Protein AF-A0A1B8AJF1-F1 (afdb_monomer)

pLDDT: mean 78.55, std 14.85, range [33.41, 92.06]

Structure (mmCIF, N/CA/C/O backbone):
data_AF-A0A1B8AJF1-F1
#
_entry.id   AF-A0A1B8AJF1-F1
#
loop_
_atom_site.group_PDB
_atom_site.id
_atom_site.type_symbol
_atom_site.label_atom_id
_atom_site.label_alt_id
_atom_site.label_comp_id
_atom_site.label_asym_id
_atom_site.label_entity_id
_atom_site.label_seq_id
_atom_site.pdbx_PDB_ins_code
_atom_site.Cartn_x
_atom_site.Cartn_y
_atom_site.Cartn_z
_atom_site.occupancy
_atom_site.B_iso_or_equiv
_atom_site.auth_seq_id
_atom_site.auth_comp_id
_atom_site.auth_asym_id
_atom_site.auth_atom_id
_atom_site.pdbx_PDB_model_num
ATOM 1 N N . MET A 1 1 ? 29.255 -24.795 -10.040 1.00 65.75 1 MET A N 1
ATOM 2 C CA . MET A 1 1 ? 28.070 -24.090 -9.479 1.00 65.75 1 MET A CA 1
ATOM 3 C C . MET A 1 1 ? 26.830 -24.992 -9.539 1.00 65.75 1 MET A C 1
ATOM 5 O O . MET A 1 1 ? 26.416 -25.359 -10.631 1.00 65.75 1 MET A O 1
ATOM 9 N N . SER A 1 2 ? 26.246 -25.360 -8.389 1.00 88.50 2 SER A N 1
ATOM 10 C CA . SER A 1 2 ? 25.141 -26.341 -8.287 1.00 88.50 2 SER A CA 1
ATOM 11 C C . SER A 1 2 ? 23.824 -25.891 -8.950 1.00 88.50 2 SER A C 1
ATOM 13 O O . SER A 1 2 ? 23.478 -24.705 -8.932 1.00 88.50 2 SER A O 1
ATOM 15 N N . ARG A 1 3 ? 23.042 -26.851 -9.474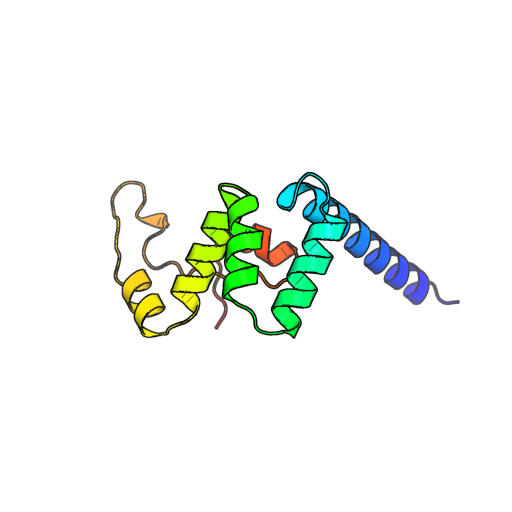 1.00 86.44 3 ARG A N 1
ATOM 16 C CA . ARG A 1 3 ? 21.688 -26.647 -10.037 1.00 86.44 3 ARG A CA 1
ATOM 17 C C . ARG A 1 3 ? 20.774 -25.879 -9.075 1.00 86.44 3 ARG A C 1
ATOM 19 O O . ARG A 1 3 ? 20.083 -24.958 -9.507 1.00 86.44 3 ARG A O 1
ATOM 26 N N . LYS A 1 4 ? 20.845 -26.172 -7.769 1.00 85.38 4 LYS A N 1
ATOM 27 C CA . LYS A 1 4 ? 20.071 -25.475 -6.723 1.00 85.38 4 LYS A CA 1
ATOM 28 C C . LYS A 1 4 ? 20.375 -23.969 -6.679 1.00 85.38 4 LYS A C 1
ATOM 30 O O . LYS A 1 4 ? 19.457 -23.160 -6.574 1.00 85.38 4 LYS A O 1
ATOM 35 N N . HIS A 1 5 ? 21.642 -23.570 -6.828 1.00 85.06 5 HIS A N 1
ATOM 36 C CA . HIS A 1 5 ? 22.031 -22.153 -6.861 1.00 85.06 5 HIS A CA 1
ATOM 37 C C . HIS A 1 5 ? 21.524 -21.438 -8.116 1.00 85.06 5 HIS A C 1
ATOM 39 O O . HIS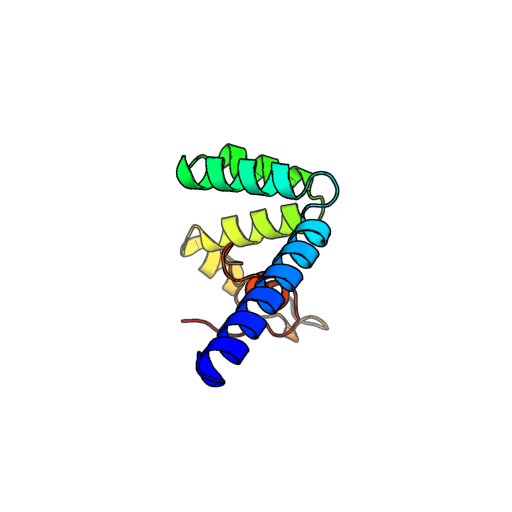 A 1 5 ? 21.083 -20.292 -8.033 1.00 85.06 5 HIS A O 1
ATOM 45 N N . ARG A 1 6 ? 21.529 -22.119 -9.268 1.00 86.06 6 ARG A N 1
ATOM 46 C CA . ARG A 1 6 ? 21.014 -21.569 -10.531 1.00 86.06 6 ARG A CA 1
ATOM 47 C C . ARG A 1 6 ? 19.507 -21.314 -10.461 1.00 86.06 6 ARG A C 1
ATOM 49 O O . ARG A 1 6 ? 19.058 -20.235 -10.837 1.00 86.06 6 ARG A O 1
ATOM 56 N N . VAL A 1 7 ? 18.748 -22.270 -9.920 1.00 85.31 7 VAL A N 1
ATOM 57 C CA . VAL A 1 7 ? 17.295 -22.136 -9.715 1.00 85.31 7 VAL A CA 1
ATOM 58 C C . VAL A 1 7 ? 16.983 -21.007 -8.731 1.00 85.31 7 VAL A C 1
ATOM 60 O O . VAL A 1 7 ? 16.193 -20.127 -9.058 1.00 85.31 7 VAL A O 1
ATOM 63 N N . ARG A 1 8 ? 17.661 -20.952 -7.574 1.00 86.06 8 ARG A N 1
ATOM 64 C CA . ARG A 1 8 ? 17.473 -19.862 -6.596 1.00 86.06 8 ARG A CA 1
ATOM 65 C C . ARG A 1 8 ? 17.736 -18.478 -7.195 1.00 86.06 8 ARG A C 1
ATOM 67 O O . ARG A 1 8 ? 16.978 -17.551 -6.925 1.00 86.06 8 ARG A O 1
ATOM 74 N N . ARG A 1 9 ? 18.786 -18.326 -8.011 1.00 82.56 9 ARG A N 1
ATOM 75 C CA . ARG A 1 9 ? 19.072 -17.058 -8.702 1.00 82.56 9 ARG A CA 1
ATOM 76 C C . ARG A 1 9 ? 17.973 -16.691 -9.695 1.00 82.56 9 ARG A C 1
ATOM 78 O O . ARG A 1 9 ? 17.492 -15.568 -9.639 1.00 82.56 9 ARG A O 1
ATOM 85 N N . ARG A 1 10 ? 17.522 -17.636 -10.529 1.00 85.12 10 ARG A N 1
ATOM 86 C CA . ARG A 1 10 ? 16.420 -17.400 -11.480 1.00 85.12 10 ARG A CA 1
ATOM 87 C C . ARG A 1 10 ? 15.133 -16.965 -10.783 1.00 85.12 10 ARG A C 1
ATOM 89 O O . ARG A 1 10 ? 14.532 -15.992 -11.215 1.00 85.12 10 ARG A O 1
ATOM 96 N N . LEU A 1 11 ? 14.760 -17.621 -9.682 1.00 83.19 11 LEU A N 1
ATOM 97 C CA . LEU A 1 11 ? 13.575 -17.247 -8.902 1.00 83.19 11 LEU A CA 1
ATOM 98 C C . LEU A 1 11 ? 13.682 -15.829 -8.322 1.00 83.19 11 LEU A C 1
ATOM 100 O O . LEU A 1 11 ? 12.714 -15.077 -8.378 1.00 83.19 11 LEU A O 1
ATOM 104 N N . ARG A 1 12 ? 14.860 -15.424 -7.823 1.00 80.25 12 ARG A N 1
ATOM 105 C CA . ARG A 1 12 ? 15.081 -14.038 -7.372 1.00 80.25 12 ARG A CA 1
ATOM 106 C C . ARG A 1 12 ? 15.012 -13.031 -8.514 1.00 80.25 12 ARG A C 1
ATOM 108 O O . ARG A 1 12 ? 14.368 -12.004 -8.352 1.00 80.25 12 ARG A O 1
ATOM 115 N N . CYS A 1 13 ? 15.658 -13.314 -9.646 1.00 84.75 13 CYS A N 1
ATOM 116 C CA . CYS A 1 13 ? 15.620 -12.433 -10.815 1.00 84.75 13 CYS A CA 1
ATOM 117 C C . CYS A 1 13 ? 14.187 -12.261 -11.325 1.00 84.75 13 CYS A C 1
ATOM 119 O O . CYS A 1 13 ? 13.764 -11.141 -11.578 1.00 84.75 13 CYS A O 1
ATOM 121 N N . PHE A 1 14 ? 13.421 -13.350 -11.402 1.00 83.81 14 PHE A N 1
ATOM 122 C CA . PHE A 1 14 ? 12.017 -13.298 -11.789 1.00 83.81 14 PHE A CA 1
ATOM 123 C C . PHE A 1 14 ? 11.184 -12.475 -10.799 1.00 83.81 14 PHE A C 1
ATOM 125 O O . PHE A 1 14 ? 10.489 -11.551 -11.211 1.00 83.81 14 PHE A O 1
ATOM 132 N N . GLY A 1 15 ? 11.318 -12.733 -9.493 1.00 80.62 15 GLY A N 1
ATOM 133 C CA . GLY A 1 15 ? 10.640 -11.939 -8.466 1.00 80.62 15 GLY A CA 1
ATOM 134 C C . GLY A 1 15 ? 10.998 -10.449 -8.532 1.00 80.62 15 GLY A C 1
ATOM 135 O O . GLY A 1 15 ? 10.128 -9.599 -8.368 1.00 80.62 15 GLY A O 1
ATOM 136 N N . HIS A 1 16 ? 12.256 -10.124 -8.841 1.00 81.94 16 HIS A N 1
ATOM 137 C CA . HIS A 1 16 ? 12.701 -8.747 -9.044 1.00 81.94 16 HIS A CA 1
ATOM 138 C C . HIS A 1 16 ? 12.070 -8.095 -10.287 1.00 81.94 16 HIS A C 1
ATOM 140 O O . HIS A 1 16 ? 11.629 -6.954 -10.208 1.00 81.94 16 HIS A O 1
ATOM 146 N N . ILE A 1 17 ? 11.964 -8.812 -11.409 1.00 84.06 17 ILE A N 1
ATOM 147 C CA . ILE A 1 17 ? 11.314 -8.303 -12.630 1.00 84.06 17 ILE A CA 1
ATOM 148 C C . ILE A 1 17 ? 9.826 -8.038 -12.379 1.00 84.06 17 ILE A C 1
ATOM 150 O O . ILE A 1 17 ? 9.343 -6.950 -12.678 1.00 84.06 17 ILE A O 1
ATOM 154 N N . VAL A 1 18 ? 9.115 -8.984 -11.758 1.00 83.88 18 VAL A N 1
ATOM 155 C CA . VAL A 1 18 ? 7.695 -8.810 -11.398 1.00 83.88 18 VAL A CA 1
ATOM 156 C C . VAL A 1 18 ? 7.506 -7.592 -10.491 1.00 83.88 18 VAL A C 1
ATOM 158 O O . VAL A 1 18 ? 6.593 -6.793 -10.691 1.00 83.88 18 VAL A O 1
ATOM 161 N N . ASN A 1 19 ? 8.407 -7.409 -9.526 1.00 77.62 19 ASN A N 1
ATOM 162 C CA . ASN A 1 19 ? 8.427 -6.244 -8.654 1.00 77.62 19 ASN A CA 1
ATOM 163 C C . ASN A 1 19 ? 8.596 -4.928 -9.436 1.00 77.62 19 ASN A C 1
ATOM 165 O O . ASN A 1 19 ? 7.888 -3.964 -9.159 1.00 77.62 19 ASN A O 1
ATOM 169 N N . LEU A 1 20 ? 9.501 -4.879 -10.420 1.00 81.75 20 LEU A N 1
ATOM 170 C CA . LEU A 1 20 ? 9.685 -3.699 -11.272 1.00 81.75 2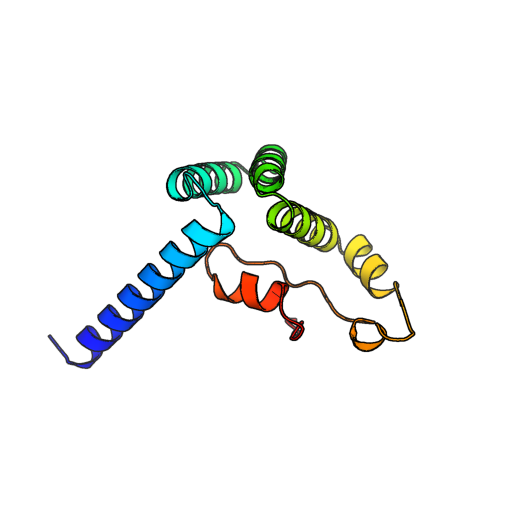0 LEU A CA 1
ATOM 171 C C . LEU A 1 20 ? 8.440 -3.404 -12.123 1.00 81.75 20 LEU A C 1
ATOM 173 O O . LEU A 1 20 ? 8.033 -2.248 -12.224 1.00 81.75 20 LEU A O 1
ATOM 177 N N . CYS A 1 21 ? 7.799 -4.430 -12.688 1.00 83.62 21 CYS A N 1
ATOM 178 C CA . CYS A 1 21 ? 6.558 -4.264 -13.447 1.00 83.62 21 CYS A CA 1
ATOM 179 C C . CYS A 1 21 ? 5.432 -3.692 -12.574 1.00 83.62 21 CYS A C 1
ATOM 181 O O . CYS A 1 21 ? 4.760 -2.743 -12.972 1.00 83.62 21 CYS A O 1
ATOM 183 N N . ALA A 1 22 ? 5.258 -4.217 -11.360 1.00 79.69 22 ALA A N 1
ATOM 184 C CA . ALA A 1 22 ? 4.250 -3.719 -10.430 1.00 79.69 22 ALA A CA 1
ATOM 185 C C . ALA A 1 22 ? 4.557 -2.286 -9.950 1.00 79.69 22 ALA A C 1
ATOM 187 O O . ALA A 1 22 ? 3.642 -1.471 -9.833 1.00 79.69 22 ALA A O 1
ATOM 188 N N . GLN A 1 23 ? 5.836 -1.947 -9.733 1.00 78.19 23 GLN A N 1
ATOM 189 C CA . GLN A 1 23 ? 6.279 -0.574 -9.446 1.00 78.19 23 GLN A CA 1
ATOM 190 C C . GLN A 1 23 ? 5.871 0.386 -10.556 1.00 78.19 23 GLN A C 1
ATOM 192 O O . GLN A 1 23 ? 5.268 1.421 -10.275 1.00 78.19 23 GLN A O 1
ATOM 197 N N . ALA A 1 24 ? 6.172 0.025 -11.803 1.00 84.25 24 ALA A N 1
ATOM 198 C CA . ALA A 1 24 ? 5.811 0.819 -12.967 1.00 84.25 24 ALA A CA 1
ATOM 199 C C . ALA A 1 24 ? 4.291 1.001 -13.080 1.00 84.25 24 ALA A C 1
ATOM 201 O O . ALA A 1 24 ? 3.826 2.109 -13.334 1.00 84.25 24 ALA A O 1
ATOM 202 N N . PHE A 1 25 ? 3.522 -0.057 -12.819 1.00 83.31 25 PHE A N 1
ATOM 203 C CA . PHE A 1 25 ? 2.064 -0.018 -12.884 1.00 83.31 25 PHE A CA 1
ATOM 204 C C . PHE A 1 25 ? 1.440 0.887 -11.810 1.00 83.31 25 PHE A C 1
ATOM 206 O O . PHE A 1 25 ? 0.608 1.732 -12.120 1.00 83.31 25 PHE A O 1
ATOM 213 N N . ILE A 1 26 ? 1.857 0.744 -10.547 1.00 78.44 26 ILE A N 1
ATOM 214 C CA . ILE A 1 26 ? 1.272 1.485 -9.416 1.00 78.44 26 ILE A CA 1
ATOM 215 C C . ILE A 1 26 ? 1.733 2.943 -9.396 1.00 78.44 26 ILE A C 1
ATOM 217 O O . ILE A 1 26 ? 0.945 3.850 -9.127 1.00 78.44 26 ILE A O 1
ATOM 221 N N . MET A 1 27 ? 3.024 3.180 -9.631 1.00 83.50 27 MET A N 1
ATOM 222 C CA . MET A 1 27 ? 3.585 4.525 -9.534 1.00 83.50 27 MET A CA 1
ATOM 223 C C . MET A 1 27 ? 3.357 5.335 -10.814 1.00 83.50 27 MET A C 1
ATOM 225 O O . MET A 1 27 ? 3.345 6.565 -10.751 1.00 83.50 27 MET A O 1
ATOM 229 N N . GLY A 1 28 ? 3.144 4.668 -11.951 1.00 82.00 28 GLY A N 1
ATOM 230 C CA . GLY A 1 28 ? 2.977 5.297 -13.255 1.00 82.00 28 GLY A CA 1
ATOM 231 C C . GLY A 1 28 ? 4.293 5.851 -13.804 1.00 82.00 28 GLY A C 1
ATOM 232 O O . GLY A 1 28 ? 5.371 5.283 -13.600 1.00 82.00 28 GLY A O 1
ATOM 233 N N . LYS A 1 29 ? 4.216 6.984 -14.513 1.00 80.94 29 LYS A N 1
ATOM 234 C CA . LYS A 1 29 ? 5.398 7.663 -15.062 1.00 80.94 29 LYS A CA 1
ATOM 235 C C . LYS A 1 29 ? 6.389 8.009 -13.940 1.00 80.94 29 LYS A C 1
ATOM 237 O O . LYS A 1 29 ? 5.994 8.411 -12.845 1.00 80.94 29 LYS A O 1
ATOM 242 N N . ASP A 1 30 ? 7.679 7.825 -14.219 1.00 84.12 30 ASP A N 1
ATOM 243 C CA . ASP A 1 30 ? 8.779 8.067 -13.275 1.00 84.12 30 ASP A CA 1
ATOM 244 C C . ASP A 1 30 ? 8.702 7.221 -11.988 1.00 84.12 30 ASP A C 1
ATOM 246 O O . ASP A 1 30 ? 9.085 7.662 -10.896 1.00 84.12 30 ASP A O 1
ATOM 250 N N . ALA A 1 31 ? 8.231 5.973 -12.110 1.00 82.62 31 ALA A N 1
ATOM 251 C CA . ALA A 1 31 ? 8.130 5.019 -11.006 1.00 82.62 31 ALA A CA 1
ATOM 252 C C . ALA A 1 31 ? 9.433 4.878 -10.208 1.00 82.62 31 ALA A C 1
ATOM 254 O O . ALA A 1 31 ? 9.416 4.958 -8.984 1.00 82.62 31 ALA A O 1
ATOM 255 N N . ALA A 1 32 ? 10.574 4.757 -10.891 1.00 82.88 32 ALA A N 1
ATOM 256 C CA . ALA A 1 32 ? 11.873 4.609 -10.239 1.00 82.88 32 ALA A CA 1
ATOM 257 C C . ALA A 1 32 ? 12.244 5.821 -9.366 1.00 82.88 32 ALA A C 1
ATOM 259 O O . ALA A 1 32 ? 12.736 5.648 -8.251 1.00 82.88 32 ALA A O 1
ATOM 260 N N . LYS A 1 33 ? 11.986 7.045 -9.846 1.00 87.88 33 LYS A N 1
ATOM 261 C CA . LYS A 1 33 ? 12.221 8.277 -9.078 1.00 87.88 33 LYS A CA 1
ATOM 262 C C . LYS A 1 33 ? 11.284 8.343 -7.877 1.00 87.88 33 LYS A C 1
ATOM 264 O O . LYS A 1 33 ? 11.729 8.539 -6.756 1.00 87.88 33 LYS A O 1
ATOM 269 N N . THR A 1 34 ? 10.005 8.069 -8.108 1.00 85.94 34 THR A N 1
ATOM 270 C CA . THR A 1 34 ? 8.979 8.053 -7.062 1.00 85.94 34 THR A CA 1
ATOM 271 C C . THR A 1 34 ? 9.302 7.061 -5.950 1.00 85.94 34 THR A C 1
ATOM 273 O O . THR A 1 34 ? 9.181 7.394 -4.776 1.00 85.94 34 THR A O 1
ATOM 276 N N . CYS A 1 35 ? 9.717 5.843 -6.303 1.00 84.12 35 CYS A N 1
ATOM 277 C CA . CYS A 1 35 ? 10.105 4.834 -5.327 1.00 84.12 35 CYS A CA 1
ATOM 278 C C . CYS A 1 35 ? 11.311 5.288 -4.498 1.00 84.12 35 CYS A C 1
ATOM 280 O O . CYS A 1 35 ? 11.308 5.068 -3.292 1.00 84.12 35 CYS A O 1
ATOM 282 N N . LYS A 1 36 ? 12.299 5.956 -5.109 1.00 87.25 36 LYS A N 1
ATOM 283 C CA . LYS A 1 36 ? 13.437 6.543 -4.381 1.00 87.25 36 LYS A CA 1
ATOM 284 C C . LYS A 1 36 ? 12.998 7.664 -3.437 1.00 87.25 36 LYS A C 1
ATOM 286 O O . LYS A 1 36 ? 13.414 7.664 -2.284 1.00 87.25 36 LYS A O 1
ATOM 291 N N . ASP A 1 37 ? 12.143 8.5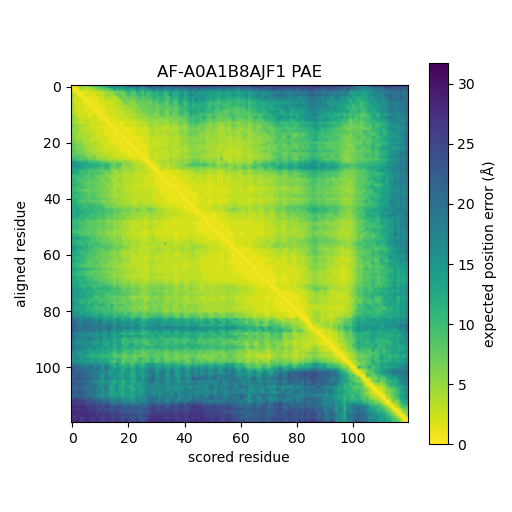74 -3.901 1.00 88.69 37 ASP A N 1
ATOM 292 C CA . ASP A 1 37 ? 11.629 9.685 -3.090 1.00 88.69 37 ASP A CA 1
ATOM 293 C C . ASP A 1 37 ? 10.815 9.173 -1.893 1.00 88.69 37 ASP A C 1
ATOM 295 O O . ASP A 1 37 ? 10.968 9.668 -0.777 1.00 88.69 37 ASP A O 1
ATOM 299 N N . LEU A 1 38 ? 9.977 8.154 -2.119 1.00 86.81 38 LEU A N 1
ATOM 300 C CA . LEU A 1 38 ? 9.235 7.472 -1.061 1.00 86.81 38 LEU A CA 1
ATOM 301 C C . LEU A 1 38 ? 10.190 6.819 -0.067 1.00 86.81 38 LEU A C 1
ATOM 303 O O . LEU A 1 38 ? 10.041 7.040 1.128 1.00 86.81 38 LEU A O 1
ATOM 307 N N . ASP A 1 39 ? 11.165 6.043 -0.538 1.00 86.31 39 ASP A N 1
ATOM 308 C CA . ASP A 1 39 ? 12.117 5.345 0.329 1.00 86.31 39 ASP A CA 1
ATOM 309 C C . ASP A 1 39 ? 12.935 6.326 1.187 1.00 86.31 39 ASP A C 1
ATOM 311 O O . ASP A 1 39 ? 13.107 6.096 2.382 1.00 86.31 39 ASP A O 1
ATOM 315 N N . SER A 1 40 ? 13.343 7.471 0.624 1.00 89.75 40 SER A N 1
ATOM 316 C CA . SER A 1 40 ? 13.962 8.567 1.389 1.00 89.75 40 SER A CA 1
ATOM 317 C C . SER A 1 40 ? 13.030 9.075 2.488 1.00 89.75 40 SER A C 1
ATOM 319 O O . SER A 1 40 ? 13.404 9.084 3.656 1.00 89.75 40 SER A O 1
ATOM 321 N N . ALA A 1 41 ? 11.780 9.402 2.141 1.00 88.56 41 ALA A N 1
ATOM 322 C CA . ALA A 1 41 ? 10.802 9.910 3.100 1.00 88.56 41 ALA A CA 1
ATOM 323 C C . ALA A 1 41 ? 10.459 8.885 4.203 1.00 88.56 41 ALA A C 1
ATOM 325 O O . ALA A 1 41 ? 10.235 9.264 5.350 1.00 88.56 41 ALA A O 1
ATOM 326 N N . TYR A 1 42 ? 10.461 7.581 3.893 1.00 85.31 42 TYR A N 1
ATOM 327 C CA . TYR A 1 42 ? 10.321 6.514 4.893 1.00 85.31 42 TYR A CA 1
ATOM 328 C C . TYR A 1 42 ? 11.512 6.437 5.845 1.00 85.31 42 TYR A C 1
ATOM 330 O O . TYR A 1 42 ? 11.294 6.270 7.043 1.00 85.31 42 TYR A O 1
ATOM 338 N N . ARG A 1 43 ? 12.744 6.566 5.342 1.00 86.62 43 ARG A N 1
ATOM 339 C CA . ARG A 1 43 ? 13.948 6.575 6.190 1.00 86.62 43 ARG A CA 1
ATOM 340 C C . ARG A 1 43 ? 14.023 7.815 7.077 1.00 86.62 43 ARG A C 1
ATOM 342 O O . ARG A 1 43 ? 14.458 7.714 8.216 1.00 86.62 43 ARG A O 1
ATOM 349 N N . GLU A 1 44 ? 13.573 8.954 6.562 1.00 90.12 44 GLU A N 1
ATOM 350 C CA . GLU A 1 44 ? 13.492 10.229 7.285 1.00 90.12 44 GLU A CA 1
ATOM 351 C C . GLU A 1 44 ? 12.340 10.259 8.307 1.00 90.12 44 GLU A C 1
ATOM 353 O O . GLU A 1 44 ? 12.312 11.122 9.179 1.00 90.12 44 GLU A O 1
ATOM 358 N N . GLY A 1 45 ? 11.374 9.338 8.210 1.00 87.94 45 GLY A N 1
ATOM 359 C CA . GLY A 1 45 ? 10.168 9.354 9.043 1.00 87.94 45 GLY A CA 1
ATOM 360 C C . GLY A 1 45 ? 9.193 10.489 8.701 1.00 87.94 45 GLY A C 1
ATOM 361 O O . GLY A 1 45 ? 8.272 10.757 9.472 1.00 87.94 45 GLY A O 1
ATOM 362 N N . ASP A 1 46 ? 9.353 11.143 7.546 1.00 91.19 46 ASP A N 1
ATOM 363 C CA . ASP A 1 46 ? 8.499 12.249 7.110 1.00 91.19 46 ASP A CA 1
ATOM 364 C C . ASP A 1 46 ? 7.177 11.723 6.530 1.00 91.19 46 ASP A C 1
ATOM 366 O O . ASP A 1 46 ? 6.977 11.543 5.321 1.00 91.19 46 ASP A O 1
ATOM 370 N N . TYR A 1 47 ? 6.231 11.467 7.431 1.00 86.12 47 TYR A N 1
ATOM 371 C CA . TYR A 1 47 ? 4.910 10.964 7.073 1.00 86.12 47 TYR A CA 1
ATOM 372 C C . TYR A 1 47 ? 4.073 11.956 6.258 1.00 86.12 47 TYR A C 1
ATOM 374 O O . TYR A 1 47 ? 3.190 11.517 5.515 1.00 86.12 47 TYR A O 1
ATOM 382 N N . SER A 1 48 ? 4.349 13.260 6.353 1.00 89.75 48 SER A N 1
ATOM 383 C CA . SER A 1 48 ? 3.666 14.276 5.546 1.00 89.75 48 SER A CA 1
ATOM 384 C C . SER A 1 48 ? 4.085 14.146 4.083 1.00 89.75 48 SER A C 1
ATOM 386 O O . SER A 1 48 ? 3.245 13.988 3.191 1.00 89.75 48 SER A O 1
ATOM 388 N N . ARG A 1 49 ? 5.397 14.063 3.841 1.00 91.06 49 ARG A N 1
ATOM 389 C CA . ARG A 1 49 ? 5.965 13.842 2.509 1.00 91.06 49 ARG A CA 1
ATOM 390 C C . ARG A 1 49 ? 5.524 12.512 1.909 1.00 91.06 49 ARG A C 1
ATOM 392 O O . ARG A 1 49 ? 5.138 12.480 0.740 1.00 91.06 49 ARG A O 1
ATOM 399 N N . ILE A 1 50 ? 5.490 11.430 2.694 1.00 88.94 50 ILE A N 1
ATOM 400 C CA . ILE A 1 50 ? 4.958 10.134 2.235 1.00 88.94 50 ILE A CA 1
ATOM 401 C C . ILE A 1 50 ? 3.501 10.274 1.778 1.00 88.94 50 ILE A C 1
ATOM 403 O O . ILE A 1 50 ? 3.143 9.798 0.697 1.00 88.94 50 ILE A O 1
ATOM 407 N N . ARG A 1 51 ? 2.657 10.936 2.580 1.00 89.62 51 ARG A N 1
ATOM 408 C CA . ARG A 1 51 ? 1.234 11.119 2.269 1.00 89.62 51 ARG A CA 1
ATOM 409 C C . ARG A 1 51 ? 1.041 11.861 0.951 1.00 89.62 51 ARG A C 1
ATOM 411 O O . ARG A 1 51 ? 0.231 11.424 0.131 1.00 89.62 51 ARG A O 1
ATOM 418 N N . GLU A 1 52 ? 1.790 12.938 0.730 1.00 91.69 52 GLU A N 1
ATOM 419 C CA . GLU A 1 52 ? 1.710 13.736 -0.497 1.00 91.69 52 GLU A CA 1
ATOM 420 C C . GLU A 1 52 ? 2.244 12.983 -1.723 1.00 91.69 52 GLU A C 1
ATOM 422 O O . GLU A 1 52 ? 1.640 13.037 -2.798 1.00 91.69 52 GLU A O 1
ATOM 427 N N . LEU A 1 53 ? 3.324 12.209 -1.572 1.00 90.62 53 LEU A N 1
ATOM 428 C CA . LEU A 1 53 ? 3.851 11.358 -2.645 1.00 90.62 53 LEU A CA 1
ATOM 429 C C . LEU A 1 53 ? 2.841 10.293 -3.087 1.00 90.62 53 LEU A C 1
ATOM 431 O O . LEU A 1 53 ? 2.687 10.062 -4.291 1.00 90.62 53 LEU A O 1
ATOM 435 N N . TRP A 1 54 ? 2.121 9.689 -2.137 1.00 89.38 54 TRP A N 1
ATOM 436 C CA . TRP A 1 54 ? 1.041 8.749 -2.435 1.00 89.38 54 TRP A CA 1
ATOM 437 C C . TRP A 1 54 ? -0.187 9.443 -3.007 1.00 89.38 54 TRP A C 1
ATOM 439 O O . TRP A 1 54 ? -0.739 8.968 -3.991 1.00 89.38 54 TRP A O 1
ATOM 449 N N . LYS A 1 55 ? -0.595 10.602 -2.484 1.00 89.25 55 LYS A N 1
ATOM 450 C CA . LYS A 1 55 ? -1.763 11.349 -2.984 1.00 89.25 55 LYS A CA 1
ATOM 451 C C . LYS A 1 55 ? -1.675 11.647 -4.488 1.00 89.25 55 LYS A C 1
ATOM 453 O O . LYS A 1 55 ? -2.692 11.603 -5.178 1.00 89.25 55 LYS A O 1
ATOM 458 N N . LYS A 1 56 ? -0.462 11.863 -5.011 1.00 89.12 56 LYS A N 1
ATOM 459 C CA . LYS A 1 56 ? -0.187 12.061 -6.447 1.00 89.12 56 LYS A CA 1
ATOM 460 C C . LYS A 1 56 ? -0.461 10.826 -7.326 1.00 89.12 56 LYS A C 1
ATOM 462 O O . LYS A 1 56 ? -0.510 10.964 -8.541 1.00 89.12 56 LYS A O 1
ATOM 467 N N . ARG A 1 57 ? -0.678 9.637 -6.748 1.00 86.44 57 ARG A N 1
ATOM 468 C CA . ARG A 1 57 ? -0.952 8.363 -7.456 1.00 86.44 57 ARG A CA 1
ATOM 469 C C . ARG A 1 57 ? -2.443 8.061 -7.623 1.00 86.44 57 ARG A C 1
ATOM 471 O O . ARG A 1 57 ? -2.843 6.913 -7.796 1.00 86.44 57 ARG A O 1
ATOM 478 N N . GLY A 1 58 ? -3.284 9.089 -7.539 1.00 86.12 58 GLY A N 1
ATOM 479 C CA . GLY A 1 58 ? -4.718 8.974 -7.792 1.00 86.12 58 GLY A CA 1
ATOM 480 C C . GLY A 1 58 ? -5.443 8.106 -6.761 1.00 86.12 58 GLY A C 1
ATOM 481 O O . GLY A 1 58 ? -5.226 8.237 -5.555 1.00 86.12 58 GLY A O 1
ATOM 482 N N . ALA A 1 59 ? -6.344 7.242 -7.233 1.00 86.38 59 ALA A N 1
ATOM 483 C CA . ALA A 1 59 ? -7.207 6.433 -6.371 1.00 86.38 59 ALA A CA 1
ATOM 484 C C . ALA A 1 59 ? -6.417 5.448 -5.493 1.00 86.38 59 ALA A C 1
ATOM 486 O O . ALA A 1 59 ? -6.665 5.378 -4.291 1.00 86.38 59 ALA A O 1
ATOM 487 N N . ILE A 1 60 ? -5.415 4.766 -6.062 1.00 83.62 60 ILE A N 1
ATOM 488 C CA . ILE A 1 60 ? -4.582 3.790 -5.338 1.00 83.62 60 ILE A CA 1
ATOM 489 C C . ILE A 1 60 ? -3.829 4.470 -4.194 1.00 83.62 60 ILE A C 1
ATOM 491 O O . ILE A 1 60 ? -3.791 3.974 -3.070 1.00 83.62 60 ILE A O 1
ATOM 495 N N . GLY A 1 61 ? -3.265 5.647 -4.453 1.00 86.12 61 GLY A N 1
ATOM 496 C CA . GLY A 1 61 ? -2.545 6.394 -3.433 1.00 86.12 61 GLY A CA 1
ATOM 497 C C . GLY A 1 61 ? -3.428 6.957 -2.320 1.00 86.12 61 GLY A C 1
ATOM 498 O O . GLY A 1 61 ? -3.025 6.977 -1.156 1.00 86.12 61 GLY A O 1
ATOM 499 N N . ARG A 1 62 ? -4.665 7.355 -2.643 1.00 87.94 62 ARG A N 1
ATOM 500 C CA . ARG A 1 62 ? -5.664 7.712 -1.625 1.00 87.94 62 ARG A CA 1
ATOM 501 C C . ARG A 1 62 ? -6.037 6.509 -0.763 1.00 87.94 62 ARG A C 1
ATOM 503 O O . ARG A 1 62 ? -6.039 6.644 0.458 1.00 87.94 62 ARG A O 1
ATOM 510 N N . LEU A 1 63 ? -6.272 5.347 -1.375 1.00 86.25 63 LEU A N 1
ATOM 511 C CA . LEU A 1 63 ? -6.547 4.106 -0.652 1.00 86.25 63 LEU A CA 1
ATOM 512 C C . LEU A 1 63 ? -5.391 3.746 0.292 1.00 86.25 63 LEU A C 1
ATOM 514 O O . LEU A 1 63 ? -5.626 3.501 1.472 1.00 86.25 63 LEU A O 1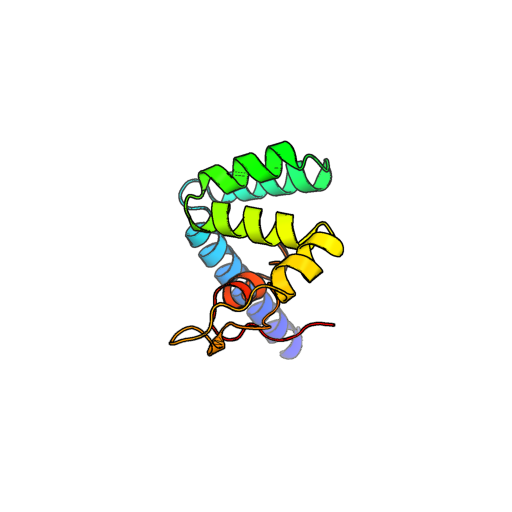
ATOM 518 N N . HIS A 1 64 ? -4.142 3.812 -0.184 1.00 85.44 64 HIS A N 1
ATOM 519 C CA . HIS A 1 64 ? -2.959 3.567 0.648 1.00 85.44 64 HIS A CA 1
ATOM 520 C C . HIS A 1 64 ? -2.923 4.482 1.883 1.00 85.44 64 HIS A C 1
ATOM 522 O O . HIS A 1 64 ? -2.698 4.022 3.006 1.00 85.44 64 HIS A O 1
ATOM 528 N N . ASN A 1 65 ? -3.198 5.775 1.697 1.00 89.31 65 ASN A N 1
ATOM 529 C CA . ASN A 1 65 ? -3.240 6.742 2.792 1.00 89.31 65 ASN A CA 1
ATOM 530 C C . ASN A 1 65 ? -4.365 6.446 3.802 1.00 89.31 65 ASN A C 1
ATOM 532 O O . ASN A 1 65 ? -4.143 6.592 5.004 1.00 89.31 65 ASN A O 1
ATOM 536 N N . ILE A 1 66 ? -5.540 6.007 3.340 1.00 89.31 66 ILE A N 1
ATOM 537 C CA . ILE A 1 66 ? -6.672 5.625 4.202 1.00 89.31 66 ILE A CA 1
ATOM 538 C C . ILE A 1 66 ? -6.324 4.388 5.032 1.00 89.31 66 ILE A C 1
ATOM 540 O O . ILE A 1 66 ? -6.435 4.422 6.259 1.00 89.31 66 ILE A O 1
ATOM 544 N N . VAL A 1 67 ? -5.833 3.324 4.387 1.00 86.31 67 VAL A N 1
ATOM 545 C CA . VAL A 1 67 ? -5.416 2.085 5.064 1.00 86.31 67 VAL A CA 1
ATOM 546 C C . VAL A 1 67 ? -4.376 2.392 6.138 1.00 86.31 67 VAL A C 1
ATOM 548 O O . VAL A 1 67 ? -4.493 1.936 7.278 1.00 86.31 67 VAL A O 1
ATOM 551 N N . ARG A 1 68 ? -3.383 3.226 5.810 1.00 86.50 68 ARG A N 1
ATOM 552 C CA . ARG A 1 68 ? -2.363 3.655 6.769 1.00 86.50 68 ARG A CA 1
ATOM 553 C C . ARG A 1 68 ? -2.956 4.447 7.932 1.00 86.50 68 ARG A C 1
ATOM 555 O O . ARG A 1 68 ? -2.586 4.196 9.074 1.00 86.50 68 ARG A O 1
ATOM 562 N N . TYR A 1 69 ? -3.856 5.391 7.660 1.00 89.19 69 TYR A N 1
ATOM 563 C CA . TYR A 1 69 ? -4.492 6.215 8.689 1.00 89.19 69 TYR A CA 1
ATOM 564 C C . TYR A 1 69 ? -5.288 5.374 9.692 1.00 89.19 69 TYR A C 1
ATOM 566 O O . TYR A 1 69 ? -5.156 5.590 10.901 1.00 89.19 69 TYR A O 1
ATOM 574 N N . ILE A 1 70 ? -6.070 4.410 9.195 1.00 88.12 70 ILE A N 1
ATOM 575 C CA . ILE A 1 70 ? -6.882 3.505 10.016 1.00 88.12 70 ILE A CA 1
ATOM 576 C C . ILE A 1 70 ? -5.979 2.609 10.863 1.00 88.12 70 ILE A C 1
ATOM 578 O O . ILE A 1 70 ? -6.206 2.459 12.060 1.00 88.12 70 ILE A O 1
ATOM 582 N N . ARG A 1 71 ? -4.911 2.056 10.278 1.00 86.06 71 ARG A N 1
ATOM 583 C CA . ARG A 1 71 ? -3.993 1.159 10.997 1.00 86.06 71 ARG A CA 1
ATOM 584 C C . ARG A 1 71 ? -3.039 1.861 11.959 1.00 86.06 71 ARG A C 1
ATOM 586 O O . ARG A 1 71 ? -2.484 1.192 12.824 1.00 86.06 71 ARG A O 1
ATOM 593 N N . ALA A 1 72 ? -2.869 3.177 11.848 1.00 87.06 72 ALA A N 1
ATOM 594 C CA . ALA A 1 72 ? -1.971 3.944 12.710 1.00 87.06 72 ALA A CA 1
ATOM 595 C C . ALA A 1 72 ? -2.410 3.999 14.187 1.00 87.06 72 ALA A C 1
ATOM 597 O O . ALA A 1 72 ? -1.595 4.345 15.034 1.00 87.06 72 ALA A O 1
ATOM 598 N N . SER A 1 73 ? -3.673 3.690 14.511 1.00 89.62 73 SER A N 1
ATOM 599 C CA . SER A 1 73 ? -4.186 3.726 15.888 1.00 89.62 73 SER A CA 1
ATOM 600 C C . SER A 1 73 ? -5.115 2.534 16.169 1.00 89.62 73 SER A C 1
ATOM 602 O O . SER A 1 73 ? -5.998 2.246 15.356 1.00 89.62 73 SER A O 1
ATOM 604 N N . PRO A 1 74 ? -4.977 1.857 17.329 1.00 88.06 74 PRO A N 1
ATOM 605 C CA . PRO A 1 74 ? -5.896 0.797 17.745 1.00 88.06 74 PRO A CA 1
ATOM 606 C C . PRO A 1 74 ? -7.354 1.262 17.813 1.00 88.06 74 PRO A C 1
ATOM 608 O O . PRO A 1 74 ? -8.243 0.534 17.379 1.00 88.06 74 PRO A O 1
ATOM 611 N N . GLN A 1 75 ? -7.591 2.493 18.277 1.00 92.06 75 GLN A N 1
ATOM 612 C CA . GLN A 1 75 ? -8.924 3.092 18.362 1.00 92.06 75 GLN A CA 1
ATOM 613 C C . GLN A 1 75 ? -9.560 3.218 16.975 1.00 92.06 75 GLN A C 1
ATOM 615 O O . GLN A 1 75 ? -10.715 2.854 16.784 1.00 92.06 75 GLN A O 1
ATOM 620 N N . ARG A 1 76 ? -8.789 3.655 15.972 1.00 90.88 76 ARG A N 1
ATOM 621 C CA . ARG A 1 76 ? -9.267 3.741 14.582 1.00 90.88 76 ARG A CA 1
ATOM 622 C C . ARG A 1 76 ? -9.543 2.369 13.976 1.00 90.88 76 ARG A C 1
ATOM 624 O O . ARG A 1 76 ? -10.526 2.215 13.259 1.00 90.88 76 ARG A O 1
ATOM 631 N N . ARG A 1 77 ? -8.717 1.363 14.285 1.00 88.94 77 ARG A N 1
ATOM 632 C CA . ARG A 1 77 ? -8.969 -0.031 13.873 1.00 88.94 77 ARG A CA 1
ATOM 633 C C . ARG A 1 77 ? -10.238 -0.592 14.509 1.00 88.94 77 ARG A C 1
ATOM 635 O O . ARG A 1 77 ? -10.963 -1.332 13.856 1.00 88.94 77 ARG A O 1
ATOM 642 N N . GLN A 1 78 ? -10.492 -0.281 15.777 1.00 88.31 78 GLN A N 1
ATOM 643 C CA . GLN A 1 78 ? -11.698 -0.723 16.473 1.00 88.31 78 GLN A CA 1
ATOM 644 C C . GLN A 1 78 ? -12.941 -0.024 15.925 1.00 88.31 78 GLN A C 1
ATOM 646 O O . GLN A 1 78 ? -13.926 -0.692 15.636 1.00 88.31 78 GLN A O 1
ATOM 651 N N . PHE A 1 79 ? -12.858 1.288 15.690 1.00 89.88 79 PHE A N 1
ATOM 652 C CA . PHE A 1 79 ? -13.918 2.041 15.030 1.00 89.88 79 PHE A CA 1
ATOM 653 C C . PHE A 1 79 ? -14.239 1.460 13.650 1.00 89.88 79 PHE A C 1
ATOM 655 O O . PHE A 1 79 ? -15.394 1.173 13.363 1.00 89.88 79 PHE A O 1
ATOM 662 N N . PHE A 1 80 ? -13.221 1.183 12.830 1.00 88.19 80 PHE A N 1
ATOM 663 C CA . PHE A 1 80 ? -13.424 0.547 11.528 1.00 88.19 80 PHE A CA 1
ATOM 664 C C . PHE A 1 80 ? -14.128 -0.814 11.643 1.00 88.19 80 PHE A C 1
ATOM 666 O O . PHE A 1 80 ? -15.065 -1.069 10.900 1.00 88.19 80 PHE A O 1
ATOM 673 N N . ARG A 1 81 ? -13.742 -1.654 12.614 1.00 85.69 81 ARG A N 1
ATOM 674 C CA . ARG A 1 81 ? -14.396 -2.953 12.864 1.00 85.69 81 ARG A CA 1
ATOM 675 C C . ARG A 1 81 ? -15.847 -2.842 13.330 1.00 85.69 81 ARG A C 1
ATOM 677 O O . ARG A 1 81 ? -16.612 -3.770 13.110 1.00 85.69 81 ARG A O 1
ATOM 684 N N . SER A 1 82 ? -16.216 -1.742 13.983 1.00 87.94 82 SER A N 1
ATOM 685 C CA . SER A 1 82 ? -17.595 -1.513 14.429 1.00 87.94 82 SER A CA 1
ATOM 686 C C . SER A 1 82 ? -18.545 -1.081 13.309 1.00 87.94 82 SER A C 1
ATOM 688 O O . SER A 1 82 ? -19.756 -1.104 13.506 1.00 87.94 82 SER A O 1
ATOM 690 N N . ILE A 1 83 ? -18.019 -0.689 12.144 1.00 86.94 83 ILE A N 1
ATOM 691 C CA . ILE A 1 83 ? -18.840 -0.324 10.989 1.00 86.94 83 ILE A CA 1
ATOM 692 C C . ILE A 1 83 ? -19.385 -1.610 10.363 1.00 86.94 83 ILE A C 1
ATOM 694 O O . ILE A 1 83 ? -18.616 -2.472 9.940 1.00 86.94 83 ILE A O 1
ATOM 698 N N . GLN A 1 84 ? -20.710 -1.716 10.301 1.00 85.94 84 GLN A N 1
AT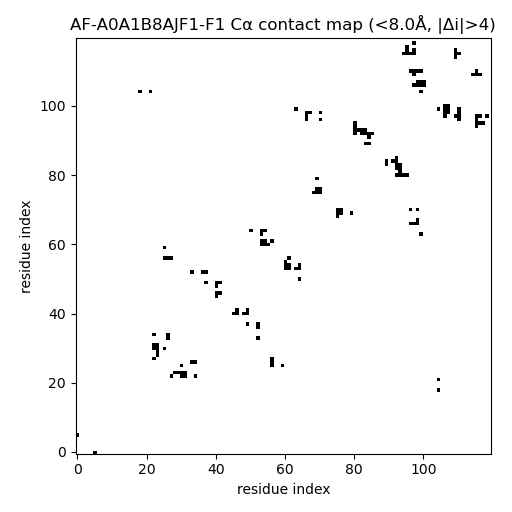OM 699 C CA . GLN A 1 84 ? -21.427 -2.766 9.581 1.00 85.94 84 GLN A CA 1
ATOM 700 C C . GLN A 1 84 ? -22.267 -2.095 8.495 1.00 85.94 84 GLN A C 1
ATOM 702 O O . GLN A 1 84 ? -23.024 -1.167 8.784 1.00 85.94 84 GLN A O 1
ATOM 707 N N . ILE A 1 85 ? -22.085 -2.515 7.248 1.00 84.19 85 ILE A N 1
ATOM 708 C CA . ILE A 1 85 ? -22.762 -1.963 6.074 1.00 84.19 85 ILE A CA 1
ATOM 709 C C . ILE A 1 85 ? -24.056 -2.741 5.808 1.00 84.19 85 ILE A C 1
ATOM 711 O O . ILE A 1 85 ? -25.076 -2.130 5.488 1.00 84.19 85 ILE A O 1
ATOM 715 N N . GLY A 1 86 ? -24.044 -4.068 5.982 1.00 82.81 86 GLY A N 1
ATOM 716 C CA . GLY A 1 86 ? -25.185 -4.935 5.693 1.00 82.81 86 GLY A CA 1
ATOM 717 C C . GLY A 1 86 ? -25.565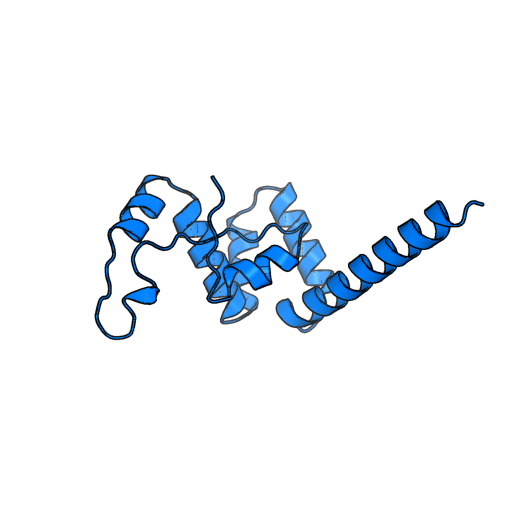 -4.997 4.203 1.00 82.81 86 GLY A C 1
ATOM 718 O O . GLY A 1 86 ? -24.842 -4.529 3.320 1.00 82.81 86 GLY A O 1
ATOM 719 N N . GLY A 1 87 ? -26.717 -5.614 3.912 1.00 85.19 87 GLY A N 1
ATOM 720 C CA . GLY A 1 87 ? -27.241 -5.766 2.547 1.00 85.19 87 GLY A CA 1
ATOM 721 C C . GLY A 1 87 ? -26.318 -6.578 1.629 1.00 85.19 87 GLY A C 1
ATOM 722 O O . GLY A 1 87 ? -25.679 -7.533 2.068 1.00 85.19 87 GLY A O 1
ATOM 723 N N . ASP A 1 88 ? -26.204 -6.170 0.363 1.00 83.62 88 ASP A N 1
ATOM 724 C CA . ASP A 1 88 ? -25.360 -6.838 -0.645 1.00 83.62 88 ASP A CA 1
ATOM 725 C C . ASP A 1 88 ? -23.852 -6.761 -0.339 1.00 83.62 88 ASP A C 1
ATOM 727 O O . ASP A 1 88 ? -23.046 -7.482 -0.928 1.00 83.62 88 ASP A O 1
ATOM 731 N N . LEU A 1 89 ? -23.454 -5.887 0.592 1.00 80.88 89 LEU A N 1
ATOM 732 C CA . LEU A 1 89 ? -22.066 -5.680 1.003 1.00 80.88 89 LEU A CA 1
ATOM 733 C C . LEU A 1 89 ? -21.743 -6.320 2.358 1.00 80.88 89 LEU A C 1
ATOM 735 O O . LEU A 1 89 ? -20.621 -6.166 2.839 1.00 80.88 89 LEU A O 1
ATOM 739 N N . ALA A 1 90 ? -22.665 -7.097 2.938 1.00 83.06 90 ALA A N 1
ATOM 740 C CA . ALA A 1 90 ? -22.457 -7.790 4.211 1.00 83.06 90 ALA A CA 1
ATOM 741 C C . ALA A 1 90 ? -21.228 -8.721 4.205 1.00 83.06 90 ALA A C 1
ATOM 743 O O . ALA A 1 90 ? -20.620 -8.962 5.243 1.00 83.06 90 ALA A O 1
ATOM 744 N N . ALA A 1 91 ? -20.804 -9.202 3.031 1.00 81.06 91 ALA A N 1
ATOM 745 C CA . ALA A 1 91 ? -19.581 -9.991 2.875 1.00 81.06 91 ALA A CA 1
ATOM 746 C C . ALA A 1 91 ? -18.296 -9.234 3.274 1.00 81.06 91 ALA A C 1
ATOM 748 O O . ALA A 1 91 ? -17.264 -9.864 3.507 1.00 81.06 91 ALA A O 1
ATOM 749 N N . PHE A 1 92 ? -18.345 -7.900 3.344 1.00 77.38 92 PHE A N 1
ATOM 750 C CA . PHE A 1 92 ? -17.223 -7.056 3.756 1.00 77.38 92 PHE A CA 1
ATOM 751 C C . PHE A 1 92 ? -17.268 -6.657 5.237 1.00 77.38 92 PHE A C 1
ATOM 753 O O . PHE A 1 92 ? -16.304 -6.072 5.742 1.00 77.38 92 PHE A O 1
ATOM 760 N N . ASP A 1 93 ? -18.352 -6.987 5.940 1.00 79.69 93 ASP A N 1
ATOM 761 C CA . ASP A 1 93 ? -18.516 -6.658 7.348 1.00 79.69 93 ASP A CA 1
ATOM 762 C C . ASP A 1 93 ? -17.563 -7.487 8.222 1.00 79.69 93 ASP A C 1
ATOM 764 O O . ASP A 1 93 ? -17.370 -8.687 8.030 1.00 79.69 93 ASP A O 1
ATOM 768 N N . GLY A 1 94 ? -16.931 -6.831 9.199 1.00 77.69 94 GLY A N 1
ATOM 769 C CA . GLY A 1 94 ? -15.982 -7.479 10.113 1.00 77.69 94 GLY A CA 1
ATOM 770 C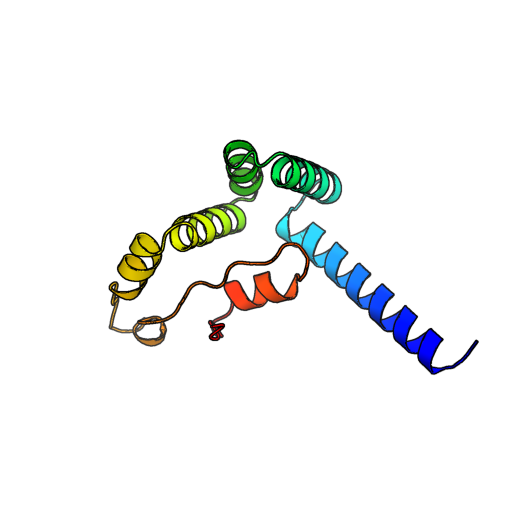 C . GLY A 1 94 ? -14.596 -7.774 9.523 1.00 77.69 94 GLY A C 1
ATOM 771 O O . GLY A 1 94 ? -13.747 -8.324 10.228 1.00 77.69 94 GLY A O 1
ATOM 772 N N . LEU A 1 95 ? -14.323 -7.390 8.272 1.00 80.94 95 LEU A N 1
ATOM 773 C CA . LEU A 1 95 ? -13.003 -7.560 7.664 1.00 80.94 95 LEU A CA 1
ATOM 774 C C . LEU A 1 95 ? -11.965 -6.549 8.201 1.00 80.94 95 LEU A C 1
ATOM 776 O O . LEU A 1 95 ? -12.289 -5.425 8.586 1.00 80.94 95 LEU A O 1
ATOM 780 N N . GLU A 1 96 ? -10.678 -6.923 8.188 1.00 76.75 96 GLU A N 1
ATOM 781 C CA . GLU A 1 96 ? -9.569 -6.041 8.585 1.00 76.75 96 GLU A CA 1
ATOM 782 C C . GLU A 1 96 ? -8.701 -5.586 7.408 1.00 76.75 96 GLU A C 1
ATOM 784 O O . GLU A 1 96 ? -8.151 -6.395 6.664 1.00 76.75 96 GLU A O 1
ATOM 789 N N . LEU A 1 97 ? -8.464 -4.276 7.301 1.00 79.19 97 LEU A N 1
ATOM 790 C CA . LEU A 1 97 ? -7.548 -3.728 6.299 1.00 79.19 97 LEU A CA 1
ATOM 791 C C . LEU A 1 97 ? -6.122 -4.236 6.524 1.00 79.19 97 LEU A C 1
ATOM 793 O O . LEU A 1 97 ? -5.564 -4.048 7.606 1.00 79.19 97 LEU A O 1
ATOM 797 N N . VAL A 1 98 ? -5.490 -4.790 5.491 1.00 73.69 98 VAL A N 1
ATOM 798 C CA . VAL A 1 98 ? -4.087 -5.232 5.523 1.00 73.69 98 VAL A CA 1
ATOM 799 C C . VAL A 1 98 ? -3.177 -4.105 5.037 1.00 73.69 98 VAL A C 1
ATOM 801 O O . VAL A 1 98 ? -3.391 -3.532 3.970 1.00 73.69 98 VAL A O 1
ATOM 804 N N . GLN A 1 99 ? -2.134 -3.775 5.807 1.00 69.25 99 GLN A N 1
ATOM 805 C CA . GLN A 1 99 ? -1.134 -2.807 5.352 1.00 69.25 99 GLN A CA 1
ATOM 806 C C . GLN A 1 99 ? -0.217 -3.448 4.316 1.00 69.25 99 GLN A C 1
ATOM 808 O O . GLN A 1 99 ? 0.444 -4.450 4.586 1.00 69.25 99 GLN A O 1
ATOM 813 N N . SER A 1 100 ? -0.127 -2.822 3.148 1.00 64.75 100 SER A N 1
ATOM 814 C CA . SER A 1 100 ? 0.856 -3.184 2.138 1.00 64.75 100 SER A CA 1
ATOM 815 C C . SER A 1 100 ? 2.279 -2.929 2.657 1.00 64.75 100 SER A C 1
ATOM 817 O O . SER A 1 100 ? 2.620 -1.794 3.004 1.00 64.75 100 SER A O 1
ATOM 819 N N . GLN A 1 101 ? 3.124 -3.958 2.662 1.00 60.00 101 GLN A N 1
ATOM 820 C CA . GLN A 1 101 ? 4.540 -3.854 3.008 1.00 60.00 101 GLN A CA 1
ATOM 821 C C . GLN A 1 101 ? 5.352 -3.526 1.748 1.00 60.00 101 GLN A C 1
ATOM 823 O O . GLN A 1 101 ? 5.300 -4.260 0.759 1.00 60.00 101 GLN A O 1
ATOM 828 N N . SER A 1 102 ? 6.139 -2.445 1.788 1.00 52.88 102 SER A N 1
ATOM 829 C CA . SER A 1 102 ? 6.933 -1.941 0.648 1.00 52.88 102 SER A CA 1
ATOM 830 C C . SER A 1 102 ? 7.907 -2.971 0.056 1.00 52.88 102 SER A C 1
ATOM 832 O O . SER A 1 102 ? 8.233 -2.913 -1.129 1.00 52.88 102 SER A O 1
ATOM 834 N N . THR A 1 103 ? 8.343 -3.944 0.859 1.00 46.03 103 THR A N 1
ATOM 835 C CA . THR A 1 103 ? 9.304 -4.994 0.490 1.00 46.03 103 THR A CA 1
ATOM 836 C C . THR A 1 103 ? 8.657 -6.272 -0.055 1.00 46.03 103 THR A C 1
ATOM 838 O O . THR A 1 103 ? 9.366 -7.161 -0.525 1.00 46.03 103 THR A O 1
ATOM 841 N N . ARG A 1 104 ? 7.321 -6.398 -0.018 1.00 51.50 104 ARG A N 1
ATOM 842 C CA . ARG A 1 104 ? 6.592 -7.591 -0.487 1.00 51.50 104 ARG A CA 1
ATOM 843 C C . ARG A 1 104 ? 5.346 -7.192 -1.265 1.00 51.50 104 ARG A C 1
ATOM 845 O O . ARG A 1 104 ? 4.272 -7.013 -0.706 1.00 51.50 104 ARG A O 1
ATOM 852 N N . TRP A 1 105 ? 5.491 -7.115 -2.580 1.00 52.78 105 TRP A N 1
ATOM 853 C CA . TRP A 1 105 ? 4.516 -6.520 -3.499 1.00 52.78 105 TRP A CA 1
ATOM 854 C C . TRP A 1 105 ? 3.204 -7.296 -3.618 1.00 52.78 105 TRP A C 1
ATOM 856 O O . TRP A 1 105 ? 2.157 -6.695 -3.835 1.00 52.78 105 TRP A O 1
ATOM 866 N N . ILE A 1 106 ? 3.236 -8.603 -3.341 1.00 49.81 106 ILE A N 1
ATOM 867 C CA . ILE A 1 106 ? 2.034 -9.438 -3.194 1.00 49.81 106 ILE A CA 1
ATOM 868 C C . ILE A 1 106 ? 1.085 -8.886 -2.113 1.00 49.81 106 ILE A C 1
ATOM 870 O O . ILE A 1 106 ? -0.120 -9.069 -2.222 1.00 49.81 106 ILE A O 1
ATOM 874 N N . SER A 1 107 ? 1.582 -8.133 -1.122 1.00 52.31 107 SER A N 1
ATOM 875 C CA . SER A 1 107 ? 0.726 -7.507 -0.105 1.00 52.31 107 SER A CA 1
ATOM 876 C C . SER A 1 107 ? -0.194 -6.405 -0.646 1.00 52.31 107 SER A C 1
ATOM 878 O O . SER A 1 107 ? -1.278 -6.243 -0.102 1.00 52.31 107 SER A O 1
ATOM 880 N N . TYR A 1 108 ? 0.168 -5.690 -1.724 1.00 51.16 108 TYR A N 1
ATOM 881 C CA . TYR A 1 108 ? -0.746 -4.728 -2.364 1.00 51.16 108 TYR A CA 1
ATOM 882 C C . TYR A 1 108 ? -1.920 -5.447 -3.029 1.00 51.16 108 TYR A C 1
ATOM 884 O O . TYR A 1 108 ? -3.066 -5.044 -2.856 1.00 51.16 108 TYR A O 1
ATOM 892 N N . PHE A 1 109 ? -1.639 -6.546 -3.732 1.00 50.00 109 PHE A N 1
ATOM 893 C CA . PHE A 1 109 ? -2.668 -7.387 -4.342 1.00 50.00 109 PHE A CA 1
ATOM 894 C C . PHE A 1 109 ? -3.591 -8.008 -3.279 1.00 50.00 109 PHE A C 1
ATOM 896 O O . PHE A 1 109 ? -4.807 -7.939 -3.414 1.00 50.00 109 PHE A O 1
ATOM 903 N N . LEU A 1 110 ? -3.027 -8.502 -2.170 1.00 49.25 110 LEU A N 1
ATOM 904 C CA . LEU A 1 110 ? -3.796 -9.016 -1.026 1.00 49.25 110 LEU A CA 1
ATOM 905 C C . LEU A 1 110 ? -4.591 -7.929 -0.278 1.00 49.25 110 LEU A C 1
ATOM 907 O O . LEU A 1 110 ? -5.616 -8.233 0.312 1.00 49.25 110 LEU A O 1
ATOM 911 N N . SER A 1 111 ? -4.147 -6.666 -0.300 1.00 53.38 111 SER A N 1
ATOM 912 C CA . SER A 1 111 ? -4.884 -5.553 0.323 1.00 53.38 111 SER A CA 1
ATOM 913 C C . SER A 1 111 ? -6.048 -5.014 -0.519 1.00 53.38 111 SER A C 1
ATOM 915 O O . SER A 1 111 ? -6.863 -4.260 0.002 1.00 53.38 111 SER A O 1
ATOM 917 N N . ILE A 1 112 ? -6.097 -5.354 -1.814 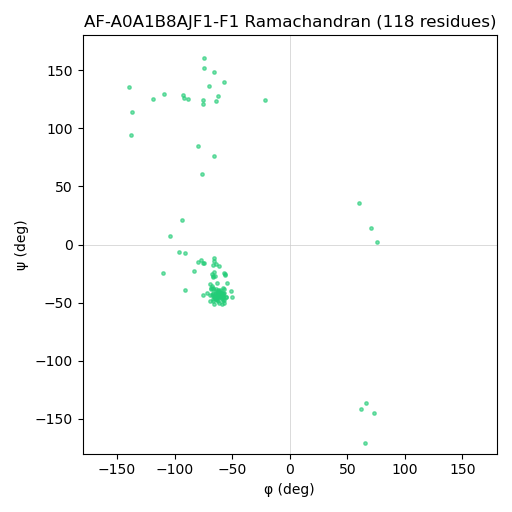1.00 53.62 112 ILE A N 1
ATOM 918 C CA . ILE A 1 112 ? -7.093 -4.855 -2.781 1.00 53.62 112 ILE A CA 1
ATOM 919 C C . ILE A 1 112 ? -8.068 -5.966 -3.214 1.00 53.62 112 ILE A C 1
ATOM 921 O O . ILE A 1 112 ? -9.183 -5.669 -3.636 1.00 53.62 112 ILE A O 1
ATOM 925 N N . GLY A 1 113 ? -7.671 -7.239 -3.124 1.00 47.66 113 GLY A N 1
ATOM 926 C CA . GLY A 1 113 ? -8.533 -8.373 -3.453 1.00 47.66 113 GLY A CA 1
ATOM 927 C C . GLY A 1 113 ? -9.604 -8.666 -2.387 1.00 47.66 113 GLY A C 1
ATOM 928 O O . GLY A 1 113 ? -9.441 -8.280 -1.231 1.00 47.66 113 GLY A O 1
ATOM 929 N N . PRO A 1 114 ? -10.680 -9.392 -2.751 1.00 44.81 114 PRO A N 1
ATOM 930 C CA . PRO A 1 114 ? -11.732 -9.819 -1.818 1.00 44.81 114 PRO A CA 1
ATOM 931 C C . PRO A 1 114 ? -11.228 -10.781 -0.725 1.00 44.81 114 PRO A C 1
ATOM 933 O O . PRO A 1 114 ? -11.868 -10.931 0.310 1.00 44.81 114 PRO A O 1
ATOM 936 N N . ASP A 1 115 ? -10.055 -11.392 -0.917 1.00 45.31 115 ASP A N 1
ATOM 937 C CA . ASP A 1 115 ? -9.337 -12.178 0.092 1.00 45.31 115 ASP A CA 1
ATOM 938 C C . ASP A 1 115 ? -8.635 -11.269 1.122 1.00 45.31 115 ASP A C 1
ATOM 940 O O . ASP A 1 115 ? -7.411 -11.319 1.290 1.00 45.31 115 ASP A O 1
ATOM 944 N N . LEU A 1 116 ? -9.405 -10.450 1.847 1.00 44.75 116 LEU A N 1
ATOM 945 C CA . LEU A 1 116 ? -8.947 -9.747 3.049 1.00 44.75 116 LEU A CA 1
ATOM 946 C C . LEU A 1 116 ? -8.647 -10.795 4.142 1.00 44.75 116 LEU A C 1
ATOM 948 O O . LEU A 1 116 ? -9.441 -11.058 5.042 1.00 44.75 116 LEU A O 1
ATOM 952 N N . ARG A 1 117 ? -7.510 -11.487 4.013 1.00 37.47 117 ARG A N 1
ATOM 953 C CA . ARG A 1 117 ? -7.117 -12.591 4.892 1.00 37.47 117 ARG A CA 1
ATOM 954 C C . ARG A 1 117 ? -6.271 -12.102 6.065 1.00 37.47 117 ARG A C 1
ATOM 956 O O . ARG A 1 117 ? -5.232 -11.465 5.899 1.00 37.47 117 ARG A O 1
ATOM 963 N N . ILE A 1 118 ? -6.778 -12.481 7.237 1.00 39.03 118 ILE A N 1
ATOM 964 C CA . ILE A 1 118 ? -6.223 -12.499 8.594 1.00 39.03 118 ILE A CA 1
ATOM 965 C C . ILE A 1 118 ? -4.691 -12.492 8.626 1.00 39.03 118 ILE A C 1
ATOM 967 O O . ILE A 1 118 ? -4.052 -13.417 8.126 1.00 39.03 118 ILE A O 1
ATOM 971 N N . VAL A 1 119 ? -4.116 -11.515 9.330 1.00 33.41 119 VAL A N 1
ATOM 972 C CA . VAL A 1 119 ? -2.797 -11.673 9.953 1.00 33.41 119 VAL A CA 1
ATOM 973 C C . VAL A 1 119 ? -2.861 -11.065 11.353 1.00 33.41 119 VAL A C 1
ATOM 975 O O . VAL A 1 119 ? -3.073 -9.858 11.497 1.00 33.41 119 VAL A O 1
ATOM 978 N N . ILE A 1 120 ? -2.730 -11.951 12.345 1.00 34.88 120 ILE A N 1
ATOM 979 C CA . ILE A 1 120 ? -2.484 -11.664 13.765 1.00 34.88 120 ILE A CA 1
ATOM 980 C C . ILE A 1 120 ? -1.156 -10.910 13.892 1.00 34.88 120 ILE A C 1
ATOM 982 O O . ILE A 1 120 ? -0.188 -11.335 13.217 1.00 34.88 120 ILE A O 1
#

Solvent-accessible surface area (backbone atoms only — not comparable to full-atom values): 6992 Å² total; per-residue (Å²): 137,59,70,69,59,54,52,54,50,50,54,50,52,50,54,51,51,54,48,51,53,50,42,40,66,64,54,38,84,63,22,72,58,51,53,51,54,43,52,50,25,60,75,71,64,38,62,66,59,40,48,55,62,30,48,74,40,50,70,64,20,46,49,52,50,49,52,49,60,34,67,72,36,73,68,44,44,50,54,56,47,70,51,72,78,43,81,98,52,39,89,61,45,71,56,63,88,57,80,58,46,94,91,43,68,68,34,47,54,42,50,72,42,94,65,55,70,89,79,135

Organism: Fusarium poae (NCBI:txid36050)

Sequence (120 aa):
MSRKHRVRRRLRCFGHIVNLCAQAFIMGKDAAKTCKDLDSAYREGDYSRIRELWKKRGAIGRLHNIVRYIRASPQRRQFFRSIQIGGDLAAFDGLELVQSQSTRWISYFLSIGPDLRIVI

Radius of gyration: 17.4 Å; Cα contacts (8 Å, |Δi|>4): 90; chains: 1; bounding box: 55×41×33 Å

Foldseek 3Di:
DDPVVVVVVVVVVVVVVVLVVLLCVQLPPPSVVLLVQLVVCVVVVVVVSNLVSLVVSPPLSVVLNVLCVQVVDPVSQVVVQPDQDDDPCNLCHNAGQQHDDSVDNVSSVCRPDSVSDDDD

InterPro domains:
  IPR012337 Ribonuclease H-like superfamily [SSF53098] (9-112)

Secondary structure (DSSP, 8-state):
--HHHHHHHHHHHHHHHHHHHHHHHHH-TTHHHHHHHHHHHHHHT-HHHHHHHHHTTHHHHHHHHHHHHHHT-HHHHHHHHH----GGGGGGTT--PPPPPTT-THHHHHHHSS------

Mean predicted aligned error: 9.29 Å